Protein AF-A0AA47MDF4-F1 (afdb_monomer_lite)

Radius of gyration: 17.43 Å; chains: 1; bounding box: 35×45×43 Å

pLDDT: mean 87.6, std 7.91, range [56.0, 97.0]

Organism: Merluccius polli (NCBI:txid89951)

Structure (mmCIF, N/CA/C/O backbone):
data_AF-A0AA47MDF4-F1
#
_entry.id   AF-A0AA47MDF4-F1
#
loop_
_atom_site.group_PDB
_atom_site.id
_atom_site.type_symbol
_atom_site.label_atom_id
_atom_site.label_alt_id
_atom_site.label_comp_id
_atom_site.label_asym_id
_atom_site.label_entity_id
_atom_site.label_seq_id
_atom_site.pdbx_PDB_ins_code
_atom_site.Cartn_x
_atom_site.Cartn_y
_atom_site.Cartn_z
_atom_site.occupancy
_atom_site.B_iso_or_equiv
_atom_site.auth_seq_id
_atom_site.auth_comp_id
_atom_site.auth_asym_id
_atom_site.auth_atom_id
_atom_site.pdbx_PDB_model_num
ATOM 1 N N . MET A 1 1 ? -6.701 -2.560 3.053 1.00 85.88 1 MET A N 1
ATOM 2 C CA . MET A 1 1 ? -6.440 -1.455 4.003 1.00 85.88 1 MET A CA 1
ATOM 3 C C . MET A 1 1 ? -5.724 -0.364 3.237 1.00 85.88 1 MET A C 1
ATOM 5 O O . MET A 1 1 ? -4.880 -0.713 2.424 1.00 85.88 1 MET A O 1
ATOM 9 N N . ALA A 1 2 ? -6.067 0.899 3.458 1.00 86.25 2 ALA A N 1
ATOM 10 C CA . ALA A 1 2 ? -5.422 2.018 2.779 1.00 86.25 2 ALA A CA 1
ATOM 11 C C . ALA A 1 2 ? -5.122 3.151 3.761 1.00 86.25 2 ALA A C 1
ATOM 13 O O . ALA A 1 2 ? -5.734 3.232 4.833 1.00 86.25 2 ALA A O 1
ATOM 14 N N . ASP A 1 3 ? -4.179 4.010 3.385 1.00 83.69 3 ASP A N 1
ATOM 15 C CA . ASP A 1 3 ? -3.905 5.229 4.132 1.00 83.69 3 ASP A CA 1
ATOM 16 C C . ASP A 1 3 ? -4.998 6.276 3.893 1.00 83.69 3 ASP A C 1
ATOM 18 O O . ASP A 1 3 ? -5.910 6.131 3.072 1.00 83.69 3 ASP A O 1
ATOM 22 N N .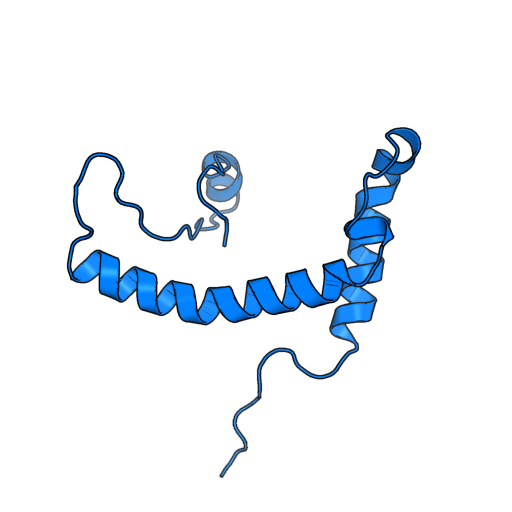 ARG A 1 4 ? -4.925 7.362 4.657 1.00 80.81 4 ARG A N 1
ATOM 23 C CA . ARG A 1 4 ? -5.800 8.512 4.458 1.00 80.81 4 ARG A CA 1
ATOM 24 C C . ARG A 1 4 ? -5.566 9.105 3.062 1.00 80.81 4 ARG A C 1
ATOM 26 O O . ARG A 1 4 ? -4.426 9.267 2.646 1.00 80.81 4 ARG A O 1
ATOM 33 N N . GLY A 1 5 ? -6.651 9.477 2.382 1.00 82.69 5 GLY A N 1
ATOM 34 C CA . GLY A 1 5 ? -6.607 10.134 1.068 1.00 82.69 5 GLY A CA 1
ATOM 35 C C . GLY A 1 5 ? -6.898 9.215 -0.119 1.00 82.69 5 GLY A C 1
ATOM 36 O O . GLY A 1 5 ? -7.059 9.708 -1.227 1.00 82.69 5 GLY A O 1
ATOM 37 N N . PHE A 1 6 ? -7.041 7.906 0.098 1.00 85.94 6 PHE A N 1
ATOM 38 C CA . PHE A 1 6 ? -7.476 6.984 -0.951 1.00 85.94 6 PHE A CA 1
ATOM 39 C C . PHE A 1 6 ? -8.982 7.128 -1.221 1.00 85.94 6 PHE A C 1
ATOM 41 O O . PHE A 1 6 ? -9.813 6.689 -0.423 1.00 85.94 6 PHE A O 1
ATOM 48 N N . THR A 1 7 ? -9.332 7.724 -2.362 1.00 89.19 7 THR A N 1
ATOM 49 C CA . THR A 1 7 ? -10.710 7.942 -2.837 1.00 89.19 7 THR A CA 1
ATOM 50 C C . THR A 1 7 ? -11.104 6.901 -3.887 1.00 89.19 7 THR A C 1
ATOM 52 O O . THR A 1 7 ? -11.432 7.250 -5.010 1.00 89.19 7 THR A O 1
ATOM 55 N N . ILE A 1 8 ? -11.010 5.619 -3.528 1.00 90.81 8 ILE A N 1
ATOM 56 C CA . ILE A 1 8 ? -11.307 4.481 -4.427 1.00 90.81 8 ILE A CA 1
ATOM 57 C C . ILE A 1 8 ? -12.517 3.664 -3.956 1.00 90.81 8 ILE A C 1
ATOM 59 O O . ILE A 1 8 ? -12.632 2.477 -4.249 1.00 90.81 8 ILE A O 1
ATOM 63 N N . ARG A 1 9 ? -13.358 4.248 -3.095 1.00 88.94 9 ARG A N 1
ATOM 64 C CA . ARG A 1 9 ? -14.457 3.521 -2.442 1.00 88.94 9 ARG A CA 1
ATOM 65 C C . ARG A 1 9 ? -15.500 3.064 -3.465 1.00 88.94 9 ARG A C 1
ATOM 67 O O . ARG A 1 9 ? -15.907 1.915 -3.415 1.00 88.94 9 ARG A O 1
ATOM 74 N N . ASP A 1 10 ? -15.806 3.925 -4.424 1.00 91.75 10 ASP A N 1
ATOM 75 C CA . ASP A 1 10 ? -16.624 3.655 -5.606 1.00 91.75 10 ASP A CA 1
ATOM 76 C C . ASP A 1 10 ? -16.156 2.409 -6.379 1.00 91.75 10 ASP A C 1
ATOM 78 O O . ASP A 1 10 ? -16.933 1.479 -6.583 1.00 91.75 10 ASP A O 1
ATOM 82 N N . LEU A 1 11 ? -14.861 2.326 -6.701 1.00 93.06 11 LEU A N 1
ATOM 83 C CA . LEU A 1 11 ? -14.282 1.189 -7.432 1.00 93.06 11 LEU A CA 1
ATOM 84 C C . LEU A 1 11 ? -14.356 -0.134 -6.647 1.00 93.06 11 LEU A C 1
ATOM 86 O O . LEU A 1 11 ? -14.378 -1.225 -7.230 1.00 93.06 11 LEU A O 1
ATOM 90 N N . LEU A 1 12 ? -14.334 -0.053 -5.314 1.00 92.56 12 LEU A N 1
ATOM 91 C CA . LEU A 1 12 ? -14.386 -1.214 -4.424 1.00 92.56 12 LEU A CA 1
ATOM 92 C C . LEU A 1 12 ? -15.819 -1.664 -4.128 1.00 92.56 12 LEU A C 1
ATOM 94 O O . LEU A 1 12 ? -16.050 -2.868 -3.990 1.00 92.56 12 LEU A O 1
ATOM 98 N N . ASP A 1 13 ? -16.774 -0.735 -4.087 1.00 91.62 13 ASP A N 1
ATOM 99 C CA . ASP A 1 13 ? -18.190 -1.023 -3.858 1.00 91.62 13 ASP A CA 1
ATOM 100 C C . ASP A 1 13 ? -18.770 -1.878 -4.999 1.00 91.62 13 ASP A C 1
ATOM 102 O O . ASP A 1 13 ? -19.473 -2.855 -4.732 1.00 91.62 13 ASP A O 1
ATOM 106 N N . GLU A 1 14 ? -18.366 -1.626 -6.252 1.00 93.81 14 GLU A N 1
ATOM 107 C CA . GLU A 1 14 ? -18.676 -2.489 -7.411 1.00 93.81 14 GLU A CA 1
ATOM 108 C C . GLU A 1 14 ? -18.263 -3.952 -7.191 1.00 93.81 14 GLU A C 1
ATOM 110 O O . GLU A 1 14 ? -18.920 -4.887 -7.650 1.00 93.81 14 GLU A O 1
ATOM 115 N N . ARG A 1 15 ? -17.163 -4.160 -6.461 1.00 93.88 15 ARG A N 1
ATOM 116 C CA . ARG A 1 15 ? -16.587 -5.477 -6.155 1.00 93.88 15 ARG A CA 1
ATOM 117 C C . ARG A 1 15 ? -17.059 -6.021 -4.807 1.00 93.88 15 ARG A C 1
ATOM 119 O O . ARG A 1 15 ? -16.593 -7.079 -4.391 1.00 93.88 15 ARG A O 1
ATOM 126 N N . ARG A 1 16 ? -17.976 -5.319 -4.126 1.00 93.25 16 ARG A N 1
ATOM 127 C CA . ARG A 1 16 ? -18.469 -5.637 -2.775 1.00 93.25 16 ARG A CA 1
ATOM 128 C C . ARG A 1 16 ? -17.340 -5.748 -1.740 1.00 93.25 16 ARG A C 1
ATOM 130 O O . ARG A 1 16 ? -17.407 -6.559 -0.818 1.00 93.25 16 ARG A O 1
ATOM 137 N N . VAL A 1 17 ? -16.293 -4.933 -1.887 1.00 92.88 17 VAL A N 1
ATOM 138 C CA . VAL A 1 17 ? -15.129 -4.903 -0.990 1.00 92.88 17 VAL A CA 1
ATOM 139 C C . VAL A 1 17 ? -15.190 -3.671 -0.093 1.00 92.88 17 VAL A C 1
ATOM 141 O O . VAL A 1 17 ? -15.282 -2.544 -0.566 1.00 92.88 17 VAL A O 1
ATOM 144 N N . SER A 1 18 ? -15.058 -3.860 1.222 1.00 88.50 18 SER A N 1
ATOM 145 C CA . SER A 1 18 ? -15.027 -2.738 2.163 1.00 88.50 18 SER A CA 1
ATOM 146 C C . SER A 1 18 ? -13.626 -2.125 2.294 1.00 88.50 18 SER A C 1
ATOM 148 O O . SER A 1 18 ? -12.629 -2.796 2.576 1.00 88.50 18 SER A O 1
ATOM 150 N N . LEU A 1 19 ? -13.542 -0.801 2.129 1.00 87.69 19 LEU A N 1
ATOM 151 C CA . LEU A 1 19 ? -12.299 -0.057 2.320 1.00 87.69 19 LEU A CA 1
ATOM 152 C C . LEU A 1 19 ? -12.081 0.299 3.796 1.00 87.69 19 LEU A C 1
ATOM 154 O O . LEU A 1 19 ? -12.713 1.219 4.329 1.00 87.69 19 LEU A O 1
ATOM 158 N N . ASN A 1 20 ? -11.151 -0.412 4.436 1.00 86.81 20 ASN A N 1
ATOM 159 C CA . ASN A 1 20 ? -10.703 -0.131 5.800 1.00 86.81 20 ASN A CA 1
ATOM 160 C C . ASN A 1 20 ? -9.617 0.964 5.814 1.00 86.81 20 ASN A C 1
ATOM 162 O O . ASN A 1 20 ? -8.480 0.710 5.396 1.00 86.81 20 ASN A O 1
ATOM 166 N N . ILE A 1 21 ? -9.981 2.151 6.305 1.00 83.94 21 ILE A N 1
ATOM 167 C CA . ILE A 1 21 ? -9.097 3.299 6.559 1.00 83.94 21 ILE A CA 1
ATOM 168 C C . ILE A 1 21 ? -9.211 3.636 8.058 1.00 83.94 21 ILE A C 1
ATOM 170 O O . ILE A 1 21 ? -10.335 3.695 8.568 1.00 83.94 21 ILE A O 1
ATOM 174 N N . PRO A 1 22 ? -8.092 3.848 8.779 1.00 80.12 22 PRO A N 1
ATOM 175 C CA . PRO A 1 22 ? -8.115 4.257 10.185 1.00 80.12 22 PRO A CA 1
ATOM 176 C C . PRO A 1 22 ? -8.963 5.513 10.422 1.00 80.12 22 PRO A C 1
ATOM 178 O O . PRO A 1 22 ? -9.022 6.393 9.562 1.00 80.12 22 PRO A O 1
ATOM 181 N N . ALA A 1 23 ? -9.602 5.622 11.594 1.00 77.31 23 ALA A N 1
ATOM 182 C CA . ALA A 1 23 ? -10.345 6.834 11.926 1.00 77.31 23 ALA A CA 1
ATOM 183 C C . ALA A 1 23 ? -9.388 8.029 12.039 1.00 77.31 23 ALA A C 1
ATOM 185 O O . ALA A 1 23 ? -8.248 7.893 12.485 1.00 77.31 23 ALA A O 1
ATOM 186 N N . PHE A 1 24 ? -9.862 9.207 11.646 1.00 73.38 24 PHE A N 1
ATOM 187 C CA . PHE A 1 24 ? -9.104 10.447 11.730 1.00 73.38 24 PHE A CA 1
ATOM 188 C C . PHE A 1 24 ? -9.977 11.562 12.296 1.00 73.38 24 PHE A C 1
ATOM 190 O O . PHE A 1 24 ? -11.170 11.666 12.011 1.00 73.38 24 PHE A O 1
ATOM 197 N N . THR A 1 25 ? -9.351 12.427 13.082 1.00 72.31 25 THR A N 1
ATOM 198 C CA . THR A 1 25 ? -9.913 13.690 13.547 1.00 72.31 25 THR A CA 1
ATOM 199 C C . THR A 1 25 ? -10.034 14.628 12.353 1.00 72.31 25 THR A C 1
ATOM 201 O O . THR A 1 25 ? -9.078 15.284 11.960 1.00 72.31 25 THR A O 1
ATOM 204 N N . TYR A 1 26 ? -11.184 14.619 11.676 1.00 72.12 26 TYR A N 1
ATOM 205 C CA . TYR A 1 26 ? -11.396 15.475 10.507 1.00 72.12 26 TYR A CA 1
ATOM 206 C C . TYR A 1 26 ? -11.384 16.963 10.900 1.00 72.12 26 TYR A C 1
ATOM 208 O O . TYR A 1 26 ? -10.377 17.639 10.745 1.00 72.12 26 TYR A O 1
ATOM 216 N N . ARG A 1 27 ? -12.496 17.460 11.451 1.00 74.44 27 ARG A N 1
ATOM 217 C CA . ARG A 1 27 ? -12.650 18.822 12.005 1.00 74.44 27 ARG A CA 1
ATOM 218 C C . ARG A 1 27 ? -12.887 18.808 13.521 1.00 74.44 27 ARG A C 1
ATOM 220 O O . ARG A 1 27 ? -13.356 19.784 14.090 1.00 74.44 27 ARG A O 1
ATOM 227 N N . ARG A 1 28 ? -12.648 17.660 14.157 1.00 79.75 28 ARG A N 1
ATOM 228 C CA . ARG A 1 28 ? -12.852 17.435 15.594 1.00 79.75 28 ARG A CA 1
ATOM 229 C C . ARG A 1 28 ? -11.500 17.403 16.290 1.00 79.75 28 ARG A C 1
ATOM 231 O O . ARG A 1 28 ? -10.544 16.904 15.708 1.00 79.75 28 ARG A O 1
ATOM 238 N N . ASN A 1 29 ? -11.447 17.848 17.541 1.00 77.12 29 ASN A N 1
ATOM 239 C CA . ASN A 1 29 ? -10.205 17.843 18.318 1.00 77.12 29 ASN A CA 1
ATOM 240 C C . ASN A 1 29 ? -9.786 16.431 18.762 1.00 77.12 29 ASN A C 1
ATOM 242 O O . ASN A 1 29 ? -8.599 16.185 18.955 1.00 77.12 29 ASN A O 1
ATOM 246 N N . GLN A 1 30 ? -10.734 15.498 18.918 1.00 82.62 30 GLN A N 1
ATOM 247 C CA . GLN A 1 30 ? -10.479 14.136 19.400 1.00 82.62 30 GLN A CA 1
ATOM 248 C C . GLN A 1 30 ? -11.385 13.104 18.709 1.00 82.62 30 GLN A C 1
ATOM 250 O O . GLN A 1 30 ? -12.473 13.438 18.230 1.00 82.62 30 GLN A O 1
ATOM 255 N N . LEU A 1 31 ? -10.912 11.855 18.641 1.00 82.12 31 LEU A N 1
ATOM 256 C CA . LEU A 1 31 ? -11.727 10.693 18.280 1.00 82.12 31 LEU A CA 1
ATOM 257 C C . LEU A 1 31 ? -12.607 10.299 19.468 1.00 82.12 31 LEU A C 1
ATOM 259 O O . LEU A 1 31 ? -12.211 10.456 20.621 1.00 82.12 31 LEU A O 1
ATOM 263 N N . THR A 1 32 ? -13.777 9.734 19.195 1.00 85.31 32 THR A N 1
ATOM 264 C CA . THR A 1 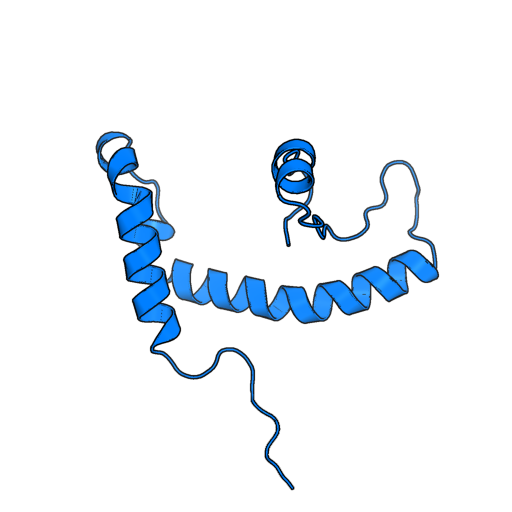32 ? -14.601 9.128 20.248 1.00 85.31 32 THR A CA 1
ATOM 265 C C . THR A 1 32 ? -13.919 7.884 20.838 1.00 85.31 32 THR A C 1
ATOM 267 O O . THR A 1 32 ? -13.022 7.289 20.226 1.00 85.31 32 THR A O 1
ATOM 270 N N . ASN A 1 33 ? -14.353 7.444 22.024 1.00 84.12 33 ASN A N 1
ATOM 271 C CA . ASN A 1 33 ? -13.837 6.220 22.655 1.00 84.12 33 ASN A CA 1
ATOM 272 C C . ASN A 1 33 ? -14.042 4.974 21.771 1.00 84.12 33 ASN A C 1
ATOM 274 O O . ASN A 1 33 ? -13.161 4.111 21.680 1.00 84.12 33 ASN A O 1
ATOM 278 N N . GLU A 1 34 ? -15.173 4.900 21.069 1.00 84.75 34 GLU A N 1
ATOM 279 C CA . GLU A 1 34 ? -15.488 3.809 20.144 1.00 84.75 34 GLU A CA 1
ATOM 280 C C . GLU A 1 34 ? -14.573 3.822 18.914 1.00 84.75 34 GLU A C 1
ATOM 282 O O . GLU A 1 34 ? -13.974 2.800 18.564 1.00 84.75 34 GLU A O 1
ATOM 287 N N . GLU A 1 35 ? -14.390 4.988 18.289 1.00 82.69 35 GLU A N 1
ATOM 288 C CA . GLU A 1 35 ? -13.481 5.154 17.151 1.00 82.69 35 GLU A CA 1
ATOM 289 C C . GLU A 1 35 ? -12.035 4.849 17.536 1.00 82.69 35 GLU A C 1
ATOM 291 O O . GLU A 1 35 ? -11.316 4.211 16.765 1.00 82.69 35 GLU A O 1
ATOM 296 N N . THR A 1 36 ? -11.617 5.253 18.735 1.00 82.50 36 THR A N 1
ATOM 297 C CA . THR A 1 36 ? -10.281 4.974 19.273 1.00 82.50 36 THR A CA 1
ATOM 298 C C . THR A 1 36 ? -10.074 3.472 19.450 1.00 82.50 36 THR A C 1
ATOM 300 O O . THR A 1 36 ? -9.079 2.917 18.980 1.00 82.50 36 THR A O 1
ATOM 303 N N . THR A 1 37 ? -11.047 2.782 20.048 1.00 82.50 37 THR A N 1
ATOM 304 C CA . THR A 1 37 ? -11.005 1.326 20.242 1.00 82.50 37 THR A CA 1
ATOM 305 C C . THR A 1 37 ? -10.965 0.583 18.905 1.00 82.50 37 THR A C 1
ATOM 307 O O . THR A 1 37 ? -10.139 -0.315 18.713 1.00 82.50 37 THR A O 1
ATOM 310 N N . ARG A 1 38 ? -11.801 0.987 17.940 1.00 81.88 38 ARG A N 1
ATOM 311 C CA . ARG A 1 38 ? -11.811 0.417 16.585 1.00 81.88 38 ARG A CA 1
ATOM 312 C C . ARG A 1 38 ? -10.484 0.655 15.865 1.00 81.88 38 ARG A C 1
ATOM 314 O O . ARG A 1 38 ? -9.926 -0.271 15.280 1.00 81.88 38 ARG A O 1
ATOM 321 N N . THR A 1 39 ? -9.953 1.870 15.950 1.00 80.94 39 THR A N 1
ATOM 322 C CA . THR A 1 39 ? -8.677 2.248 15.329 1.00 80.94 39 THR A CA 1
ATOM 323 C C . THR A 1 39 ? -7.522 1.460 15.923 1.00 80.94 39 THR A C 1
ATOM 325 O O . THR A 1 39 ? -6.681 0.982 15.171 1.00 80.94 39 THR A O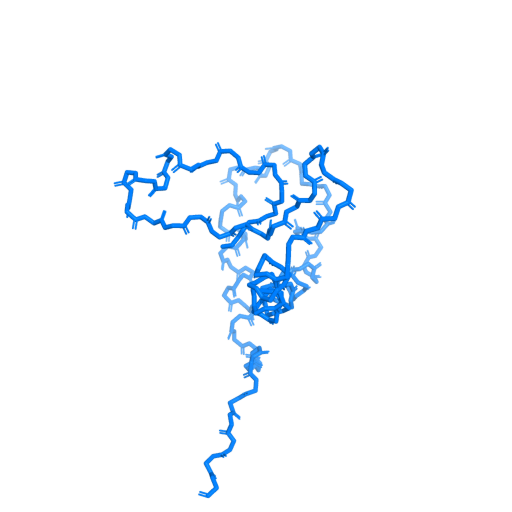 1
ATOM 328 N N . ARG A 1 40 ? -7.517 1.218 17.240 1.00 80.69 40 ARG A N 1
ATOM 329 C CA . ARG A 1 40 ? -6.505 0.383 17.901 1.00 80.69 40 ARG A CA 1
ATOM 330 C C . ARG A 1 40 ? -6.490 -1.046 17.355 1.00 80.69 40 ARG A C 1
ATOM 332 O O . ARG A 1 40 ? -5.424 -1.578 17.058 1.00 80.69 40 ARG A O 1
ATOM 339 N N . ARG A 1 41 ? -7.667 -1.656 17.168 1.00 80.88 41 ARG A N 1
ATOM 340 C CA . ARG A 1 41 ? -7.783 -3.004 16.578 1.00 80.88 41 ARG A CA 1
ATOM 341 C C . ARG A 1 41 ? -7.252 -3.041 15.144 1.00 80.88 41 ARG A C 1
ATOM 343 O O . ARG A 1 41 ? -6.488 -3.936 14.797 1.00 80.88 41 ARG A O 1
ATOM 350 N N . VAL A 1 42 ? -7.611 -2.048 14.331 1.00 82.94 42 VAL A N 1
ATOM 351 C CA . VAL A 1 42 ? -7.143 -1.938 12.940 1.00 82.94 42 VAL A CA 1
ATOM 352 C C . VAL A 1 42 ? -5.636 -1.660 12.867 1.00 82.94 42 VAL A C 1
ATOM 354 O O . VAL A 1 42 ? -4.951 -2.239 12.027 1.00 82.94 42 V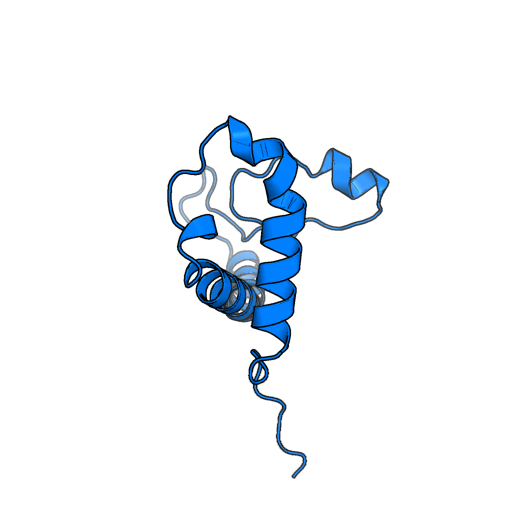AL A O 1
ATOM 357 N N . ALA A 1 43 ? -5.101 -0.832 13.766 1.00 81.62 43 ALA A N 1
ATOM 358 C CA . ALA A 1 43 ? -3.680 -0.504 13.834 1.00 81.62 43 ALA A CA 1
ATOM 359 C C . ALA A 1 43 ? -2.813 -1.744 14.099 1.00 81.62 43 ALA A C 1
ATOM 361 O O . ALA A 1 43 ? -1.782 -1.907 13.453 1.00 81.62 43 ALA A O 1
ATOM 362 N N . ASN A 1 44 ? -3.259 -2.663 14.963 1.00 82.69 44 ASN A N 1
ATOM 363 C CA . ASN A 1 44 ? -2.538 -3.917 15.205 1.00 82.69 44 ASN A CA 1
ATOM 364 C C . ASN A 1 44 ? -2.369 -4.745 13.920 1.00 82.69 44 ASN A C 1
ATOM 366 O O . ASN A 1 44 ? -1.287 -5.263 13.657 1.00 82.69 44 ASN A O 1
ATOM 370 N N . VAL A 1 45 ? -3.410 -4.827 13.086 1.00 86.06 45 VAL A N 1
ATOM 371 C CA . VAL A 1 45 ? -3.340 -5.528 11.791 1.00 86.06 45 VAL A CA 1
ATOM 372 C C . VAL A 1 45 ? -2.492 -4.746 10.780 1.00 86.06 45 VAL A C 1
ATOM 374 O O . VAL A 1 45 ? -1.743 -5.349 10.010 1.00 86.06 45 VAL A O 1
ATOM 377 N N . ARG A 1 46 ? -2.542 -3.406 10.811 1.00 86.94 46 ARG A N 1
ATOM 378 C CA . ARG A 1 46 ? -1.733 -2.524 9.948 1.00 86.94 46 ARG A CA 1
ATOM 379 C C . ARG A 1 46 ? -0.241 -2.790 10.076 1.00 86.94 46 ARG A C 1
ATOM 381 O O . ARG A 1 46 ? 0.453 -2.775 9.066 1.00 86.94 46 ARG A O 1
ATOM 388 N N . ILE A 1 47 ? 0.234 -3.104 11.282 1.00 88.00 47 ILE A N 1
ATOM 389 C CA . ILE A 1 47 ? 1.643 -3.441 11.527 1.00 88.00 47 ILE A CA 1
ATOM 390 C C . ILE A 1 47 ? 2.097 -4.586 10.609 1.00 88.00 47 ILE A C 1
ATOM 392 O O . ILE A 1 47 ? 3.218 -4.569 10.104 1.00 88.00 47 ILE A O 1
ATOM 396 N N . HIS A 1 48 ? 1.240 -5.575 10.345 1.00 89.50 48 HIS A N 1
ATOM 397 C CA . HIS A 1 48 ? 1.574 -6.656 9.418 1.00 89.50 48 HIS A CA 1
ATOM 398 C C . HIS A 1 48 ? 1.672 -6.153 7.975 1.00 89.50 48 HIS A C 1
ATOM 400 O O . HIS A 1 48 ? 2.633 -6.479 7.288 1.00 89.50 48 HIS A O 1
ATOM 406 N N . VAL A 1 49 ? 0.753 -5.297 7.530 1.00 89.81 49 VAL A N 1
ATOM 407 C CA . VAL A 1 49 ? 0.824 -4.686 6.191 1.00 89.81 49 VAL A CA 1
ATOM 408 C C . VAL A 1 49 ? 2.110 -3.863 6.030 1.00 89.81 49 VAL A C 1
ATOM 410 O O . VAL A 1 49 ? 2.829 -4.025 5.047 1.00 89.81 49 VAL A O 1
ATOM 413 N N . GLU A 1 50 ? 2.458 -3.042 7.022 1.00 91.00 50 GLU A N 1
ATOM 414 C CA . GLU A 1 50 ? 3.679 -2.227 7.015 1.00 91.00 50 GLU A CA 1
ATOM 415 C C . GLU A 1 50 ? 4.950 -3.084 6.981 1.00 91.00 50 GLU A C 1
ATOM 417 O O . GLU A 1 50 ? 5.870 -2.783 6.222 1.00 91.00 50 GLU A O 1
ATOM 422 N N . ARG A 1 51 ? 4.993 -4.201 7.721 1.00 92.88 51 ARG A N 1
ATOM 423 C CA . ARG A 1 51 ? 6.106 -5.166 7.657 1.00 92.88 51 ARG A CA 1
ATOM 424 C C . ARG A 1 51 ? 6.243 -5.802 6.272 1.00 92.88 51 ARG A C 1
ATOM 426 O O . ARG A 1 51 ? 7.365 -6.002 5.808 1.00 92.88 51 ARG A O 1
ATOM 433 N N . ALA A 1 52 ? 5.134 -6.119 5.599 1.00 92.81 52 ALA A N 1
ATOM 434 C CA . ALA A 1 52 ? 5.169 -6.646 4.232 1.00 92.81 52 ALA A CA 1
ATOM 435 C C . ALA A 1 52 ? 5.729 -5.601 3.254 1.00 92.81 52 ALA A C 1
ATOM 437 O O . ALA A 1 52 ? 6.643 -5.899 2.484 1.00 92.81 52 ALA A O 1
ATOM 438 N N . ILE A 1 53 ? 5.254 -4.354 3.351 1.00 92.75 53 ILE A N 1
ATOM 439 C CA . ILE A 1 53 ? 5.763 -3.222 2.563 1.00 92.75 53 ILE A CA 1
ATOM 440 C C . ILE A 1 53 ? 7.252 -2.991 2.847 1.00 92.75 53 ILE A C 1
ATOM 442 O O . ILE A 1 53 ? 8.029 -2.767 1.923 1.00 92.75 53 ILE A O 1
ATOM 446 N N . GLN A 1 54 ? 7.682 -3.088 4.105 1.00 94.31 54 GLN A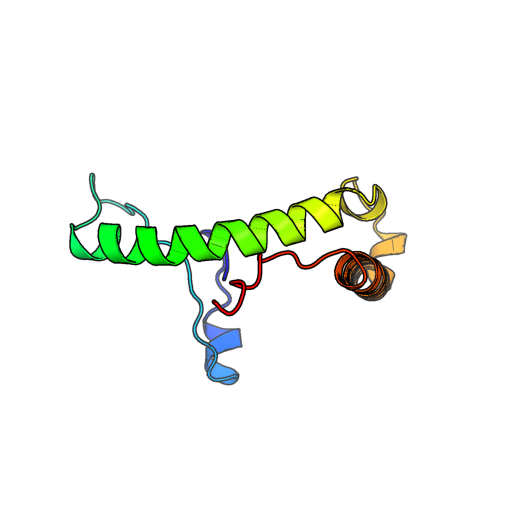 N 1
ATOM 447 C CA . GLN A 1 54 ? 9.087 -2.951 4.478 1.00 94.31 54 GLN A CA 1
ATOM 448 C C . GLN A 1 54 ? 9.956 -4.016 3.799 1.00 94.31 54 GLN A C 1
ATOM 450 O O . GLN A 1 54 ? 11.013 -3.681 3.268 1.00 94.31 54 GLN A O 1
ATOM 455 N N . ARG A 1 55 ? 9.506 -5.279 3.756 1.00 95.31 55 ARG A N 1
ATOM 456 C CA . ARG A 1 55 ? 10.217 -6.347 3.035 1.00 95.31 55 ARG A CA 1
ATOM 457 C C . ARG A 1 55 ? 10.302 -6.073 1.529 1.00 95.31 55 ARG A C 1
ATOM 459 O O . ARG A 1 55 ? 11.340 -6.347 0.937 1.00 95.31 55 ARG A O 1
ATOM 466 N N . LEU A 1 56 ? 9.256 -5.503 0.926 1.00 95.44 56 LEU A N 1
ATOM 467 C CA . LEU A 1 56 ? 9.263 -5.085 -0.484 1.00 95.44 56 LEU A CA 1
ATOM 468 C C . LEU A 1 56 ? 10.230 -3.921 -0.748 1.00 95.44 56 LEU A C 1
ATOM 470 O O . LEU A 1 56 ? 10.943 -3.924 -1.746 1.00 95.44 56 LEU A O 1
ATOM 474 N N . LYS A 1 57 ? 10.316 -2.947 0.162 1.00 94.25 57 LYS A N 1
ATOM 475 C CA . LYS A 1 57 ? 11.190 -1.770 0.008 1.00 94.25 57 LYS A CA 1
ATOM 476 C C . LYS A 1 57 ? 12.692 -2.085 0.055 1.00 94.25 57 LYS A C 1
ATOM 478 O O . LYS A 1 57 ? 13.493 -1.234 -0.327 1.00 94.25 57 LYS A O 1
ATOM 483 N N . VAL A 1 58 ? 13.082 -3.295 0.469 1.00 94.75 58 VAL A N 1
ATOM 484 C CA . VAL A 1 58 ? 14.475 -3.777 0.380 1.00 94.75 58 VAL A CA 1
ATOM 485 C C . VAL A 1 58 ? 14.954 -3.830 -1.075 1.00 94.75 58 VAL A C 1
ATOM 487 O O . VAL A 1 58 ? 16.131 -3.598 -1.352 1.00 94.75 58 VAL A O 1
ATOM 490 N N . PHE A 1 59 ? 14.052 -4.089 -2.025 1.00 94.75 59 PHE A N 1
ATOM 491 C CA . PHE A 1 59 ? 14.378 -4.055 -3.444 1.00 94.75 59 PHE A CA 1
ATOM 492 C C . PHE A 1 59 ? 14.481 -2.599 -3.911 1.00 94.75 59 PHE A C 1
ATOM 494 O O . PHE A 1 59 ? 13.475 -1.899 -3.993 1.00 94.75 59 PHE A O 1
ATOM 501 N N . LYS A 1 60 ? 15.697 -2.146 -4.250 1.00 93.31 60 LYS A N 1
ATOM 502 C CA . LYS A 1 60 ? 15.965 -0.756 -4.679 1.00 93.31 60 LYS A CA 1
ATOM 503 C C . LYS A 1 60 ? 15.092 -0.299 -5.849 1.00 93.31 60 LYS A C 1
ATOM 505 O O . LYS A 1 60 ? 14.682 0.852 -5.883 1.00 93.31 60 LYS A O 1
ATOM 510 N N . ILE A 1 61 ? 14.734 -1.218 -6.746 1.00 92.50 61 ILE A N 1
ATOM 511 C CA . ILE A 1 61 ? 13.825 -0.951 -7.870 1.00 92.50 61 ILE A CA 1
ATOM 512 C C . ILE A 1 61 ? 12.419 -0.500 -7.429 1.00 92.50 61 ILE A C 1
ATOM 514 O O . ILE A 1 61 ? 11.738 0.172 -8.191 1.00 92.50 61 ILE A O 1
ATOM 518 N N . LEU A 1 62 ? 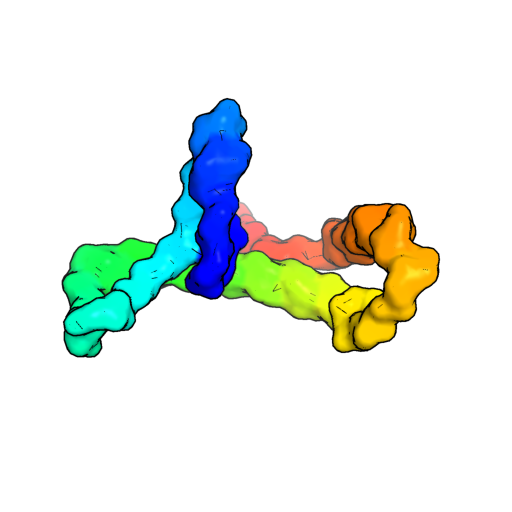11.993 -0.841 -6.206 1.00 92.88 62 LEU A N 1
ATOM 519 C CA . LEU A 1 62 ? 10.713 -0.435 -5.612 1.00 92.88 62 LEU A CA 1
ATOM 520 C C . LEU A 1 62 ? 10.847 0.706 -4.588 1.00 92.88 62 LEU A C 1
ATOM 522 O O . LEU A 1 62 ? 9.833 1.227 -4.127 1.00 92.88 62 LEU A O 1
ATOM 526 N N . SER A 1 63 ? 12.066 1.074 -4.184 1.00 92.38 63 SER A N 1
ATOM 527 C CA . SER A 1 63 ? 12.314 2.142 -3.201 1.00 92.38 63 SER A CA 1
ATOM 528 C C . SER A 1 63 ? 13.000 3.381 -3.774 1.00 92.38 63 SER A C 1
ATOM 530 O O . SER A 1 63 ? 13.135 4.375 -3.063 1.00 92.38 63 SER A O 1
ATOM 532 N N . GLN A 1 64 ? 13.393 3.352 -5.047 1.00 91.75 64 GLN A N 1
ATOM 533 C CA . GLN A 1 64 ? 13.958 4.484 -5.778 1.00 91.75 64 GLN A CA 1
ATOM 534 C C . GLN A 1 64 ? 13.005 4.977 -6.870 1.00 91.75 64 GLN A C 1
ATOM 536 O O . GLN A 1 64 ? 12.036 4.308 -7.228 1.00 91.75 64 GLN A O 1
ATOM 541 N N . THR A 1 65 ? 13.295 6.159 -7.412 1.00 91.75 65 THR A N 1
ATOM 542 C CA . THR A 1 65 ? 12.558 6.716 -8.547 1.00 91.75 65 THR A CA 1
ATOM 543 C C . THR A 1 65 ? 12.673 5.792 -9.756 1.00 91.75 65 THR A C 1
ATOM 545 O O . THR A 1 65 ? 13.773 5.512 -10.233 1.00 91.75 65 THR A O 1
ATOM 548 N N . VAL A 1 66 ? 11.527 5.337 -10.262 1.00 89.19 66 VAL A N 1
ATOM 549 C CA . VAL A 1 66 ? 11.449 4.466 -11.438 1.00 89.19 66 VAL A CA 1
ATOM 550 C C . VAL A 1 66 ? 11.345 5.333 -12.700 1.00 89.19 66 VAL A C 1
ATOM 552 O O . VAL A 1 66 ? 10.475 6.205 -12.757 1.00 89.19 66 VAL A O 1
ATOM 555 N N . PRO A 1 67 ? 12.192 5.118 -13.724 1.00 92.50 67 PRO A N 1
ATOM 556 C CA . PRO A 1 67 ? 12.057 5.803 -15.006 1.00 92.50 67 PRO A CA 1
ATOM 557 C C . PRO A 1 67 ? 10.698 5.524 -15.656 1.00 92.50 67 PRO A C 1
ATOM 559 O O . PRO A 1 67 ? 10.213 4.393 -15.623 1.00 92.50 67 PRO A O 1
ATOM 562 N N . ILE A 1 68 ? 10.112 6.517 -16.331 1.00 93.69 68 ILE A N 1
ATOM 563 C CA . ILE A 1 68 ? 8.802 6.361 -16.990 1.00 93.69 68 ILE A CA 1
ATOM 564 C C . ILE A 1 68 ? 8.794 5.247 -18.049 1.00 93.69 68 ILE A C 1
ATOM 566 O O . ILE A 1 68 ? 7.794 4.557 -18.220 1.00 93.69 68 ILE A O 1
ATOM 570 N N . SER A 1 69 ? 9.938 4.994 -18.692 1.00 94.31 69 SER A N 1
ATOM 571 C CA . SER A 1 69 ? 10.123 3.891 -19.643 1.00 94.31 69 SER A CA 1
ATOM 572 C C . SER A 1 69 ? 9.937 2.503 -19.016 1.00 94.31 69 SER A C 1
ATOM 574 O O . SER A 1 69 ? 9.644 1.540 -19.723 1.00 94.31 69 SER A O 1
ATOM 576 N N . MET A 1 70 ? 10.081 2.385 -17.694 1.00 92.06 70 MET A N 1
ATOM 577 C CA . MET A 1 70 ? 9.875 1.146 -16.944 1.00 92.06 70 MET A CA 1
ATOM 578 C C . MET A 1 70 ? 8.470 1.032 -16.343 1.00 92.06 70 MET A C 1
ATOM 580 O O . MET A 1 70 ? 8.128 -0.045 -15.855 1.00 92.06 70 MET A O 1
ATOM 584 N N . ALA A 1 71 ? 7.639 2.079 -16.411 1.00 92.12 71 ALA A N 1
ATOM 585 C CA . ALA A 1 71 ? 6.277 2.061 -15.872 1.00 92.12 71 ALA A CA 1
ATOM 586 C C . ALA A 1 71 ? 5.426 0.879 -16.390 1.00 92.12 71 ALA A C 1
ATOM 588 O O . ALA A 1 71 ? 4.807 0.214 -15.560 1.00 92.12 71 ALA A O 1
ATOM 589 N N . PRO A 1 72 ? 5.471 0.493 -17.686 1.00 95.88 72 PRO A N 1
ATOM 590 C CA . PRO A 1 72 ? 4.714 -0.665 -18.180 1.00 95.88 72 PRO A CA 1
ATOM 591 C C . PRO A 1 72 ? 5.151 -2.013 -17.586 1.00 95.88 72 PRO A C 1
ATOM 593 O O . PRO A 1 72 ? 4.466 -3.015 -17.749 1.00 95.88 72 PRO A O 1
ATOM 596 N N . LYS A 1 73 ? 6.323 -2.073 -16.941 1.00 94.75 73 LYS A N 1
ATOM 597 C CA . LYS A 1 73 ? 6.871 -3.292 -16.328 1.00 94.75 73 LYS A CA 1
ATOM 598 C C . LYS A 1 73 ? 6.624 -3.347 -14.821 1.00 94.75 73 LYS A C 1
ATOM 600 O O . LYS A 1 73 ? 6.959 -4.358 -14.205 1.00 94.75 73 LYS A O 1
ATOM 605 N N . LEU A 1 74 ? 6.077 -2.285 -14.226 1.00 94.25 74 LEU A N 1
ATOM 606 C CA . LEU A 1 74 ? 5.993 -2.131 -12.776 1.00 94.25 74 LEU A CA 1
ATOM 607 C C . LEU A 1 74 ? 5.138 -3.223 -12.123 1.00 94.25 74 LEU A C 1
ATOM 609 O O . LEU A 1 74 ? 5.533 -3.747 -11.085 1.00 94.25 74 LEU A O 1
ATOM 613 N N . ASP A 1 75 ? 4.050 -3.639 -12.773 1.00 95.19 75 ASP A N 1
ATOM 614 C CA . ASP A 1 75 ? 3.183 -4.719 -12.285 1.00 95.19 75 ASP A CA 1
ATOM 615 C C . ASP A 1 75 ? 3.931 -6.056 -12.190 1.00 95.19 75 ASP A C 1
ATOM 617 O O . ASP A 1 75 ? 3.850 -6.762 -11.181 1.00 95.19 75 ASP A O 1
ATOM 621 N N . ASN A 1 76 ? 4.738 -6.377 -13.205 1.00 96.38 76 ASN A N 1
ATOM 622 C CA . ASN A 1 76 ? 5.565 -7.584 -13.211 1.00 96.38 76 ASN A CA 1
ATOM 623 C C . ASN A 1 76 ? 6.667 -7.502 -12.150 1.00 96.38 76 ASN A C 1
ATOM 625 O O . ASN A 1 76 ? 6.884 -8.462 -11.412 1.00 96.38 76 ASN A O 1
ATOM 629 N N . ILE A 1 77 ? 7.336 -6.350 -12.040 1.00 95.19 77 ILE A N 1
ATOM 630 C CA . ILE A 1 77 ? 8.376 -6.113 -11.029 1.00 95.19 77 ILE A CA 1
ATOM 631 C C . ILE A 1 77 ? 7.797 -6.308 -9.625 1.00 95.19 77 ILE A C 1
ATOM 633 O O . ILE A 1 77 ? 8.361 -7.054 -8.825 1.00 95.19 77 ILE A O 1
ATOM 637 N N . LEU A 1 78 ? 6.655 -5.679 -9.333 1.00 95.75 78 LEU A N 1
ATOM 638 C CA . LEU A 1 78 ? 5.993 -5.778 -8.038 1.00 95.75 78 LEU A CA 1
ATOM 639 C C . LEU A 1 78 ? 5.585 -7.222 -7.732 1.00 95.75 78 LEU A C 1
ATOM 641 O O . LEU A 1 78 ? 5.851 -7.701 -6.631 1.00 95.75 78 LEU A O 1
ATOM 645 N N . THR A 1 79 ? 4.998 -7.922 -8.705 1.00 97.00 79 THR A N 1
ATOM 646 C CA . THR A 1 79 ? 4.571 -9.322 -8.564 1.00 97.00 79 THR A CA 1
ATOM 647 C C . THR A 1 79 ? 5.749 -10.240 -8.241 1.00 97.00 79 THR A C 1
ATOM 649 O O . THR A 1 79 ? 5.679 -11.030 -7.298 1.00 97.00 79 THR A O 1
ATOM 652 N N . ILE A 1 80 ? 6.862 -10.099 -8.965 1.00 96.50 80 ILE A N 1
ATOM 653 C CA . ILE A 1 80 ? 8.077 -10.893 -8.742 1.00 96.50 80 ILE A CA 1
ATOM 654 C C . ILE A 1 80 ? 8.661 -10.596 -7.357 1.00 96.50 80 ILE A C 1
ATOM 656 O O . ILE A 1 80 ? 8.913 -11.518 -6.581 1.00 96.50 80 ILE A O 1
ATOM 660 N N . CYS A 1 81 ? 8.834 -9.319 -7.003 1.00 96.50 81 CYS A N 1
ATOM 661 C CA . CYS A 1 81 ? 9.340 -8.927 -5.688 1.00 96.50 81 CYS A CA 1
ATOM 662 C C . CYS A 1 81 ? 8.438 -9.432 -4.551 1.00 96.50 81 CYS A C 1
ATOM 664 O O . CYS A 1 81 ? 8.947 -9.932 -3.549 1.00 96.50 81 CYS A O 1
ATOM 666 N N . ALA A 1 82 ? 7.114 -9.353 -4.705 1.00 96.00 82 ALA A N 1
ATOM 667 C CA . ALA A 1 82 ? 6.158 -9.881 -3.734 1.00 96.00 82 ALA A CA 1
ATOM 668 C C . ALA A 1 82 ? 6.264 -11.403 -3.595 1.00 96.00 82 ALA A C 1
ATOM 670 O O . ALA A 1 82 ? 6.298 -11.906 -2.472 1.00 96.00 82 ALA A O 1
ATOM 671 N N . GLY A 1 83 ? 6.408 -12.128 -4.708 1.00 96.00 83 GLY A N 1
ATOM 672 C CA . GLY A 1 83 ? 6.683 -13.565 -4.701 1.00 96.00 83 GLY A CA 1
ATOM 673 C C . GLY A 1 83 ? 7.940 -13.902 -3.896 1.00 96.00 83 GLY A C 1
ATOM 674 O O . GLY A 1 83 ? 7.887 -14.717 -2.977 1.00 96.00 83 GLY A O 1
ATOM 675 N N . LEU A 1 84 ? 9.050 -13.200 -4.148 1.00 95.62 84 LEU A N 1
ATOM 676 C CA . LEU A 1 84 ? 10.302 -13.383 -3.401 1.00 95.62 84 LEU A CA 1
ATOM 677 C C . LEU A 1 84 ? 10.160 -13.061 -1.903 1.00 95.62 84 LEU A C 1
ATOM 679 O O . LEU A 1 84 ? 10.765 -13.728 -1.064 1.00 95.62 84 LEU A O 1
ATOM 683 N N . VAL A 1 85 ? 9.369 -12.045 -1.543 1.00 95.00 85 VAL A N 1
ATOM 684 C CA . VAL A 1 85 ? 9.071 -11.711 -0.139 1.00 95.00 85 VAL A CA 1
ATOM 685 C C . VAL A 1 85 ? 8.246 -12.805 0.537 1.00 95.00 85 VAL A C 1
ATOM 687 O O . VAL A 1 85 ? 8.507 -13.111 1.703 1.00 95.00 85 VAL A O 1
ATOM 690 N N . ASN A 1 86 ? 7.290 -13.399 -0.177 1.00 93.56 86 ASN A N 1
ATOM 691 C CA . ASN A 1 86 ? 6.409 -14.447 0.341 1.00 93.56 86 ASN A CA 1
ATOM 692 C C . ASN A 1 86 ? 7.132 -15.778 0.586 1.00 93.56 86 ASN A C 1
ATOM 694 O O . ASN A 1 86 ? 6.697 -16.544 1.437 1.00 93.56 86 ASN A O 1
ATOM 698 N N . LEU A 1 87 ? 8.256 -16.027 -0.094 1.00 93.88 87 LEU A N 1
ATOM 699 C CA . LEU A 1 87 ? 9.110 -17.200 0.145 1.00 93.88 87 LEU A CA 1
ATOM 700 C C . LEU A 1 87 ? 9.973 -17.089 1.416 1.00 93.88 87 LEU A C 1
ATOM 702 O O . LEU A 1 87 ? 10.611 -18.059 1.821 1.00 93.88 87 LEU A O 1
ATOM 706 N N . LYS A 1 88 ? 10.037 -15.912 2.051 1.00 90.75 88 LYS A N 1
ATOM 707 C CA . LYS A 1 88 ? 10.744 -15.734 3.329 1.00 90.75 88 LYS A CA 1
ATOM 708 C C . LYS A 1 88 ? 9.925 -16.314 4.486 1.00 90.75 88 LYS A C 1
ATOM 710 O O . LYS A 1 88 ? 8.756 -16.652 4.344 1.00 90.75 88 LYS A O 1
ATOM 715 N N . SER A 1 89 ? 10.531 -16.356 5.673 1.00 90.69 89 SER A N 1
ATOM 716 C CA . SER A 1 89 ? 9.845 -16.777 6.898 1.00 90.69 89 SER A CA 1
ATOM 717 C C . SER A 1 89 ? 8.513 -16.035 7.111 1.00 90.69 89 SER A C 1
ATOM 719 O O . SER A 1 89 ? 8.415 -14.850 6.748 1.00 90.69 89 SER A O 1
ATOM 721 N N . PRO A 1 90 ? 7.503 -16.685 7.725 1.00 90.38 90 PRO A N 1
ATOM 722 C CA . PRO A 1 90 ? 6.188 -16.093 7.933 1.00 90.38 90 PRO A CA 1
ATOM 723 C C . PRO A 1 90 ? 6.262 -14.691 8.544 1.00 90.38 90 PRO A C 1
ATOM 725 O O . PRO A 1 90 ? 7.017 -14.430 9.481 1.00 90.38 90 PRO A O 1
ATOM 728 N N . LEU A 1 91 ? 5.479 -13.766 7.988 1.00 87.62 91 LEU A N 1
ATOM 729 C CA . LEU A 1 91 ? 5.421 -12.377 8.453 1.00 87.62 91 LEU A CA 1
ATOM 730 C C . LEU A 1 91 ? 4.728 -12.250 9.819 1.00 87.62 91 LEU A C 1
ATOM 732 O O . LEU A 1 91 ? 5.000 -11.335 10.602 1.00 87.62 91 LEU A O 1
ATOM 736 N N . ILE A 1 92 ? 3.804 -13.173 10.072 1.00 88.69 92 ILE A N 1
ATOM 737 C CA . ILE A 1 92 ? 3.019 -13.287 11.290 1.00 88.69 92 ILE A CA 1
ATOM 738 C C . ILE A 1 92 ? 3.482 -14.562 11.981 1.00 88.69 92 ILE A C 1
ATOM 740 O O . ILE A 1 92 ? 3.552 -15.624 11.363 1.00 88.69 92 ILE A O 1
ATOM 744 N N . ARG A 1 93 ? 3.828 -14.446 13.264 1.00 80.50 93 ARG A N 1
ATOM 745 C CA . ARG A 1 93 ? 4.183 -15.605 14.076 1.00 80.50 93 ARG A CA 1
ATOM 746 C C . ARG A 1 93 ? 2.925 -16.445 14.262 1.00 80.50 93 ARG A C 1
ATOM 748 O O . ARG A 1 93 ? 1.965 -15.969 14.862 1.00 80.50 93 ARG A O 1
ATOM 755 N N . VAL A 1 94 ? 2.944 -17.673 13.757 1.00 75.19 94 VAL A N 1
ATOM 756 C CA . VAL A 1 94 ? 1.886 -18.642 14.041 1.00 75.19 94 VAL A CA 1
ATOM 757 C C . VAL A 1 94 ? 1.991 -19.003 15.530 1.00 75.19 94 VAL A C 1
ATOM 759 O O . VAL A 1 94 ? 3.110 -19.255 16.003 1.00 75.19 94 VAL A O 1
ATOM 762 N N . PRO A 1 95 ? 0.890 -18.951 16.301 1.00 70.62 95 PRO A N 1
ATOM 763 C CA . PRO A 1 95 ? 0.883 -19.464 17.665 1.00 70.62 95 PRO A CA 1
ATOM 764 C C . PRO A 1 95 ? 1.389 -20.908 17.654 1.00 70.62 95 PRO A C 1
ATOM 766 O O . PRO A 1 95 ? 1.009 -21.681 16.780 1.00 70.62 95 PRO A O 1
ATOM 769 N N . ARG A 1 96 ? 2.279 -21.265 18.585 1.00 66.06 96 ARG A N 1
ATOM 770 C CA . ARG A 1 96 ? 2.605 -22.681 18.778 1.00 66.06 96 ARG A CA 1
ATOM 771 C C . ARG A 1 96 ? 1.363 -23.326 19.381 1.00 66.06 96 ARG A C 1
ATOM 773 O O . ARG A 1 96 ? 0.863 -22.798 20.373 1.00 66.06 96 ARG A O 1
ATOM 780 N N . GLU A 1 97 ? 0.872 -24.396 18.769 1.00 65.31 97 GLU A N 1
ATOM 781 C CA . GLU A 1 97 ? -0.066 -25.291 19.444 1.00 65.31 97 GLU A CA 1
ATOM 782 C C . GLU A 1 97 ? 0.634 -25.771 20.724 1.00 65.31 97 GLU A C 1
ATOM 784 O O . GLU A 1 97 ? 1.781 -26.226 20.674 1.00 65.31 97 GLU A O 1
ATOM 789 N N . VAL A 1 98 ? 0.005 -25.484 21.863 1.00 56.00 98 VAL A N 1
ATOM 790 C CA . VAL A 1 98 ? 0.418 -25.933 23.199 1.00 56.00 98 VAL A CA 1
ATOM 791 C C . VAL A 1 98 ? -0.189 -27.290 23.482 1.00 56.00 98 VAL A C 1
ATOM 793 O O . VAL A 1 98 ? -1.369 -27.476 23.112 1.00 56.00 98 VAL A O 1
#

Sequence (98 aa):
MADRGFTIRDLLDERRVSLNIPAFTYRRNQLTNEETTRTRRVANVRIHVERAIQRLKVFKILSQTVPISMAPKLDNILTICAGLVNLKSPLIRVPREV

Foldseek 3Di:
DDEPPDPCCVVVVVVVHDDDYQDDQDVHPDDDPVSVVVNVVVVVVVVLVVLLVVQLCVPVCVVDDHDPVCVVVVVVVSVVSSVVSVPDDDSDDDDPDD

Secondary structure (DSSP, 8-state):
---TT---HHHHHTTT---------SSSSS--HHHHHHHHHHHHHHHHHHHHHHHHHTSHHHHSPPPGGGGGGHHHHHHHHHHHHHTSSPSSPPPPP-

InterPro domains:
  IPR027806 Harbinger transposase-derived nuclease domain [PF13359] (1-86)